Protein AF-A0A969HIV2-F1 (afdb_monomer)

Sequence (61 aa):
MGRAGFQVVAAATGPDGLIAAQTDPRPDLILLDVDMPGMNGFDVATTLQQNPDTTSIPIIF

Nearest PDB structures (foldseek):
  1mb0-assembly1_A  TM=9.702E-01  e=3.678E-02  Caulobacter vibrioides
  2iyn-assembly3_C  TM=9.111E-01  e=5.175E-02  Escherichia coli
  1b00-assembly2_B  TM=9.097E-01  e=1.442E-01  Escherichia coli
  2jba-assembly1_A  TM=9.038E-01  e=2.029E-01  Escherichia coli
  5ic5-assembly1_A-2  TM=8.406E-01  e=4.834E-02  Ramlibacter tataouinensis TTB310

Solvent-accessible surface area (backbone atoms only — not comparable to full-atom values): 3990 Å² total; per-residue (Å²): 140,78,89,79,88,68,88,84,86,88,57,96,44,59,72,50,39,57,51,50,51,72,34,90,79,62,58,82,60,44,83,45,64,58,90,44,90,94,47,55,30,65,59,46,50,51,54,37,56,72,33,86,91,37,45,83,41,52,76,45,114

pLDDT: mean 86.51, std 10.79, range [47.31, 94.62]

Radius of gyration: 11.37 Å; Cα contacts (8 Å, |Δi|>4): 61; chains: 1; bounding box: 24×25×32 Å

Structure (mmCIF, N/CA/C/O backbone):
data_AF-A0A969HIV2-F1
#
_entry.id   AF-A0A969HIV2-F1
#
loop_
_atom_site.group_PDB
_atom_site.id
_atom_site.type_symbol
_atom_site.label_atom_id
_atom_site.label_alt_id
_atom_site.label_comp_id
_atom_site.label_asym_id
_atom_site.label_entity_id
_atom_site.label_seq_id
_atom_site.pdbx_PDB_ins_code
_atom_site.Cartn_x
_atom_site.Cartn_y
_atom_site.Cartn_z
_atom_site.occupancy
_atom_site.B_iso_or_equiv
_atom_site.auth_seq_id
_atom_site.auth_comp_id
_atom_site.auth_asym_id
_atom_site.auth_atom_id
_atom_site.pdbx_PDB_model_num
ATOM 1 N N . MET A 1 1 ? 4.774 4.814 -20.855 1.00 47.31 1 MET A N 1
ATOM 2 C CA . MET A 1 1 ? 3.817 3.789 -21.330 1.00 47.31 1 MET A CA 1
ATOM 3 C C . MET A 1 1 ? 2.520 3.929 -20.538 1.00 47.31 1 MET A C 1
ATOM 5 O O . MET A 1 1 ? 2.282 3.157 -19.627 1.00 47.31 1 MET A O 1
ATOM 9 N N . GLY A 1 2 ? 1.710 4.950 -20.831 1.00 47.66 2 GLY A N 1
ATOM 10 C CA . GLY A 1 2 ? 0.365 5.101 -20.265 1.00 47.66 2 GLY A CA 1
ATOM 11 C C . GLY A 1 2 ? -0.627 4.837 -21.385 1.00 47.66 2 GLY A C 1
ATOM 12 O O . GLY A 1 2 ? -0.736 5.655 -22.292 1.00 47.66 2 GLY A O 1
ATOM 13 N N . ARG A 1 3 ? -1.250 3.657 -21.414 1.00 53.72 3 ARG A N 1
ATOM 14 C CA . ARG A 1 3 ? -2.092 3.240 -22.551 1.00 53.72 3 ARG A CA 1
ATOM 15 C C . ARG A 1 3 ? -3.576 3.069 -22.224 1.00 53.72 3 ARG A C 1
ATOM 17 O O . ARG A 1 3 ? -4.299 2.531 -23.049 1.00 53.72 3 ARG A O 1
ATOM 24 N N . ALA A 1 4 ? -4.042 3.590 -21.088 1.00 63.28 4 ALA A N 1
ATOM 25 C CA . ALA A 1 4 ? -5.467 3.548 -20.742 1.00 63.28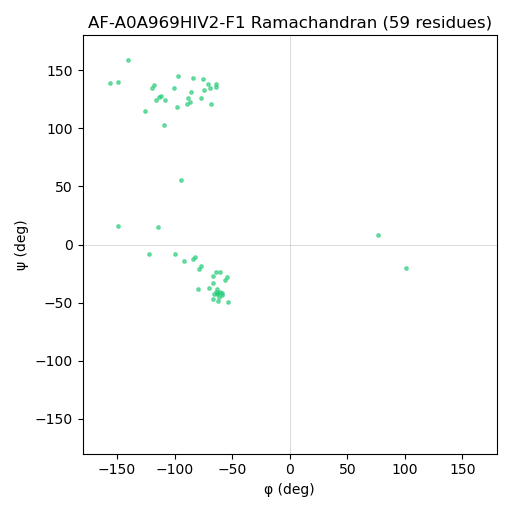 4 ALA A CA 1
ATOM 26 C C . ALA A 1 4 ? -5.980 4.726 -19.878 1.00 63.28 4 ALA A C 1
ATOM 28 O O . ALA A 1 4 ? -7.067 4.642 -19.327 1.00 63.28 4 ALA A O 1
ATOM 29 N N . GLY A 1 5 ? -5.236 5.837 -19.764 1.00 81.56 5 GLY A N 1
ATOM 30 C CA . GLY A 1 5 ? -5.698 7.021 -19.015 1.00 81.56 5 GLY A CA 1
ATOM 31 C C . GLY A 1 5 ? -5.611 6.912 -17.486 1.00 81.56 5 GLY A C 1
ATOM 32 O O . GLY A 1 5 ? -6.084 7.805 -16.795 1.00 81.56 5 GLY A O 1
ATOM 33 N N . PHE A 1 6 ? -4.987 5.856 -16.959 1.00 82.19 6 PHE A N 1
ATOM 34 C CA . PHE A 1 6 ? -4.760 5.690 -15.523 1.00 82.19 6 PHE A CA 1
ATOM 35 C C . PHE A 1 6 ? -3.509 6.431 -15.046 1.00 82.19 6 PHE A C 1
ATOM 37 O O . PHE A 1 6 ? -2.478 6.439 -15.730 1.00 82.19 6 PHE A O 1
ATOM 44 N N . GLN A 1 7 ? -3.592 6.994 -13.842 1.00 85.69 7 GLN A N 1
ATOM 45 C CA . GLN A 1 7 ? -2.438 7.469 -13.091 1.00 85.69 7 GLN A CA 1
ATOM 46 C C . GLN A 1 7 ? -1.889 6.313 -12.257 1.00 85.69 7 GLN A C 1
ATOM 48 O O . GLN A 1 7 ? -2.626 5.671 -11.517 1.00 85.69 7 GLN A O 1
ATOM 53 N N . VAL A 1 8 ? -0.595 6.033 -12.401 1.00 88.69 8 VAL A N 1
ATOM 54 C CA . VAL A 1 8 ? 0.065 4.934 -11.692 1.00 88.69 8 VAL A CA 1
ATOM 55 C C . VAL A 1 8 ? 1.067 5.518 -10.712 1.00 88.69 8 VAL A C 1
ATOM 57 O O . VAL A 1 8 ? 1.937 6.296 -11.105 1.00 88.69 8 VAL A O 1
ATOM 60 N N . VAL A 1 9 ? 0.950 5.112 -9.452 1.00 90.06 9 VAL A N 1
ATOM 61 C CA . VAL A 1 9 ? 1.939 5.367 -8.405 1.00 90.06 9 VAL A CA 1
ATOM 62 C C . VAL A 1 9 ? 2.626 4.042 -8.104 1.00 90.06 9 VAL A C 1
ATOM 64 O O . VAL A 1 9 ? 1.960 3.046 -7.838 1.00 90.06 9 VAL A O 1
ATOM 67 N N . ALA A 1 10 ? 3.953 4.017 -8.200 1.00 89.69 10 ALA A N 1
ATOM 68 C CA . ALA A 1 10 ? 4.748 2.830 -7.913 1.00 89.69 10 ALA A CA 1
ATOM 69 C C . ALA A 1 10 ? 5.351 2.932 -6.509 1.00 89.69 10 ALA A C 1
ATOM 71 O O . ALA A 1 10 ? 5.925 3.962 -6.158 1.00 89.69 10 ALA A O 1
ATOM 72 N N . ALA A 1 11 ? 5.259 1.847 -5.745 1.00 90.44 11 ALA A N 1
ATOM 73 C CA . ALA A 1 11 ? 5.931 1.677 -4.465 1.00 90.44 11 ALA A CA 1
ATOM 74 C C . ALA A 1 11 ? 6.873 0.472 -4.555 1.00 90.44 11 ALA A C 1
ATOM 76 O O . ALA A 1 11 ? 6.497 -0.566 -5.093 1.00 90.44 11 ALA A O 1
ATOM 77 N N . ALA A 1 12 ? 8.103 0.622 -4.062 1.00 86.25 12 ALA A N 1
ATOM 78 C CA . ALA A 1 12 ? 9.117 -0.433 -4.120 1.00 86.25 12 ALA A CA 1
ATOM 79 C C . ALA A 1 12 ? 9.119 -1.331 -2.873 1.00 86.25 12 ALA A C 1
ATOM 81 O O . ALA A 1 12 ? 9.744 -2.389 -2.877 1.00 86.25 12 ALA A O 1
ATOM 82 N N . THR A 1 13 ? 8.453 -0.898 -1.800 1.00 88.00 13 THR A N 1
ATOM 83 C CA . THR A 1 13 ? 8.394 -1.603 -0.521 1.00 88.00 13 THR A CA 1
ATOM 84 C C . THR A 1 13 ? 6.994 -1.513 0.082 1.00 88.00 13 THR A C 1
ATOM 86 O O . THR A 1 13 ? 6.227 -0.602 -0.236 1.00 88.00 13 THR A O 1
ATOM 89 N N . GLY A 1 14 ? 6.664 -2.436 0.989 1.00 88.31 14 GLY A N 1
ATOM 90 C CA . GLY A 1 14 ? 5.398 -2.404 1.724 1.00 88.31 14 GLY A CA 1
ATOM 91 C C . GLY A 1 14 ? 5.130 -1.070 2.440 1.00 88.31 14 GLY A C 1
ATOM 92 O O . GLY A 1 14 ? 4.059 -0.501 2.229 1.00 88.31 14 GLY A O 1
ATOM 93 N N . PRO A 1 15 ? 6.082 -0.508 3.217 1.00 90.94 15 PRO A N 1
ATOM 94 C CA . PRO A 1 15 ? 5.909 0.796 3.860 1.00 90.94 15 PRO A CA 1
ATOM 95 C C . PRO A 1 15 ? 5.653 1.940 2.873 1.00 90.94 15 PRO A C 1
ATOM 97 O O . PRO A 1 15 ? 4.763 2.755 3.113 1.00 90.94 15 PRO A O 1
ATOM 100 N N . ASP A 1 16 ? 6.366 1.974 1.742 1.00 91.44 16 ASP A N 1
ATOM 101 C CA . ASP A 1 16 ? 6.120 2.978 0.698 1.00 91.44 16 ASP A CA 1
ATOM 102 C C . ASP A 1 16 ? 4.709 2.828 0.115 1.00 91.44 16 ASP A C 1
ATOM 104 O O . ASP A 1 16 ? 4.030 3.823 -0.133 1.00 91.44 16 ASP A O 1
ATOM 108 N N . GLY A 1 17 ? 4.240 1.587 -0.053 1.00 91.62 17 GLY A N 1
ATOM 109 C CA . GLY A 1 17 ? 2.888 1.280 -0.521 1.00 91.62 17 GLY A CA 1
ATOM 110 C C . GLY A 1 17 ? 1.810 1.755 0.451 1.00 91.62 17 GLY A C 1
ATOM 111 O O . GLY A 1 17 ? 0.811 2.334 0.025 1.00 91.62 17 GLY A O 1
ATOM 112 N N . LEU A 1 18 ? 2.035 1.589 1.758 1.00 92.12 18 LEU A N 1
ATOM 113 C CA . LEU A 1 18 ? 1.131 2.096 2.795 1.00 92.12 18 LEU A CA 1
ATOM 114 C C . LEU A 1 18 ? 1.034 3.623 2.768 1.00 92.12 18 LEU A C 1
ATOM 116 O O . LEU A 1 18 ? -0.065 4.162 2.895 1.00 92.12 18 LEU A O 1
ATOM 120 N N . ILE A 1 19 ? 2.159 4.321 2.600 1.00 93.00 19 ILE A N 1
ATOM 121 C CA . ILE A 1 19 ? 2.182 5.788 2.505 1.00 93.00 19 ILE A CA 1
ATOM 122 C C . ILE A 1 19 ? 1.483 6.244 1.220 1.00 93.00 19 ILE A C 1
ATOM 124 O O . ILE A 1 19 ? 0.628 7.131 1.263 1.00 93.00 19 ILE A O 1
ATOM 128 N N . ALA A 1 20 ? 1.800 5.615 0.086 1.00 92.31 20 ALA A N 1
ATOM 129 C CA . ALA A 1 20 ? 1.214 5.946 -1.209 1.00 92.31 2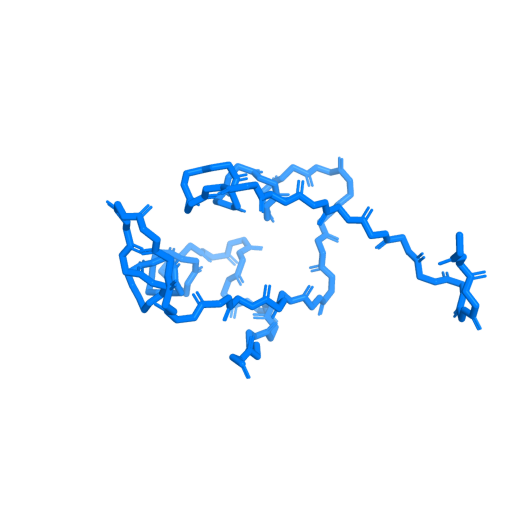0 ALA A CA 1
ATOM 130 C C . ALA A 1 20 ? -0.310 5.760 -1.225 1.00 92.31 20 ALA A C 1
ATOM 132 O O . ALA A 1 20 ? -1.017 6.621 -1.738 1.00 92.31 20 ALA A O 1
ATOM 133 N N . ALA A 1 21 ? -0.830 4.695 -0.608 1.00 92.50 21 ALA A N 1
ATOM 134 C CA . ALA A 1 21 ? -2.270 4.441 -0.538 1.00 92.50 21 ALA A CA 1
ATOM 135 C C . ALA A 1 21 ? -3.050 5.510 0.254 1.00 92.50 21 ALA A C 1
ATOM 137 O O . ALA A 1 21 ? -4.249 5.677 0.044 1.00 92.50 21 ALA A O 1
ATOM 138 N N . GLN A 1 22 ? -2.377 6.228 1.156 1.00 91.00 22 GLN A N 1
ATOM 139 C CA . GLN A 1 22 ? -2.974 7.259 2.013 1.00 91.00 22 GLN A CA 1
ATOM 140 C C . GLN A 1 22 ? -2.732 8.688 1.505 1.00 91.00 22 GLN A C 1
ATOM 142 O O . GLN A 1 22 ? -3.290 9.634 2.056 1.00 91.00 22 GLN A O 1
ATOM 147 N N . THR A 1 23 ? -1.893 8.863 0.483 1.00 89.94 23 THR A N 1
ATOM 148 C CA . THR A 1 23 ? -1.504 10.183 -0.029 1.00 89.94 23 THR A CA 1
ATOM 149 C C . THR A 1 23 ? -2.351 10.556 -1.241 1.00 89.94 23 THR A C 1
ATOM 151 O O . THR A 1 23 ? -2.695 9.696 -2.046 1.00 89.94 23 THR A O 1
ATOM 154 N N . ASP A 1 24 ? -2.676 11.841 -1.399 1.00 85.19 24 ASP A N 1
ATOM 155 C CA . ASP A 1 24 ? -3.378 12.314 -2.591 1.00 85.19 24 ASP A CA 1
ATOM 156 C C . ASP A 1 24 ? -2.477 12.292 -3.845 1.00 85.19 24 ASP A C 1
ATOM 158 O O . ASP A 1 24 ? -1.325 12.737 -3.789 1.00 85.19 24 ASP A O 1
ATOM 162 N N . PRO A 1 25 ? -2.999 11.854 -5.006 1.00 85.06 25 PRO A N 1
ATOM 163 C CA . PRO A 1 25 ? -4.339 11.300 -5.198 1.00 85.06 25 PRO A CA 1
ATOM 164 C C . PRO A 1 25 ? -4.454 9.868 -4.653 1.00 85.06 25 PRO A C 1
ATOM 166 O O . PRO A 1 25 ? -3.617 9.017 -4.959 1.00 85.06 25 PRO A O 1
ATOM 169 N N . ARG A 1 26 ? -5.527 9.598 -3.894 1.00 88.00 26 ARG A N 1
ATOM 170 C CA . ARG A 1 26 ? -5.804 8.247 -3.384 1.00 88.00 26 ARG A CA 1
ATOM 171 C C . ARG A 1 26 ? -6.072 7.267 -4.535 1.00 88.00 26 ARG A C 1
ATOM 173 O O . ARG A 1 26 ? -6.788 7.630 -5.469 1.00 88.00 26 ARG A O 1
ATOM 180 N N . PRO A 1 27 ? -5.531 6.037 -4.483 1.00 92.19 27 PRO A N 1
ATOM 181 C CA . PRO A 1 27 ? -5.723 5.066 -5.549 1.00 92.19 27 PRO A CA 1
ATOM 182 C C . PRO A 1 27 ? -7.126 4.453 -5.517 1.00 92.19 27 PRO A C 1
ATOM 184 O O . PRO A 1 27 ? -7.650 4.125 -4.457 1.00 92.19 27 PRO A O 1
ATOM 187 N N . ASP A 1 28 ? -7.694 4.210 -6.697 1.00 93.50 28 ASP A N 1
ATOM 188 C CA . ASP A 1 28 ? -8.949 3.460 -6.856 1.00 93.50 28 ASP A CA 1
ATOM 189 C C . ASP A 1 28 ? -8.736 1.934 -6.873 1.00 93.50 28 ASP A C 1
ATOM 191 O O . ASP A 1 28 ? -9.694 1.164 -6.821 1.00 93.50 28 ASP A O 1
ATOM 195 N N . LEU A 1 29 ? -7.482 1.485 -6.995 1.00 93.62 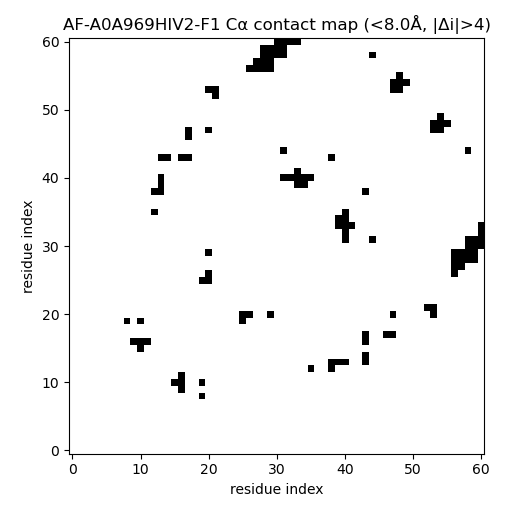29 LEU A N 1
ATOM 196 C CA . LEU A 1 29 ? -7.08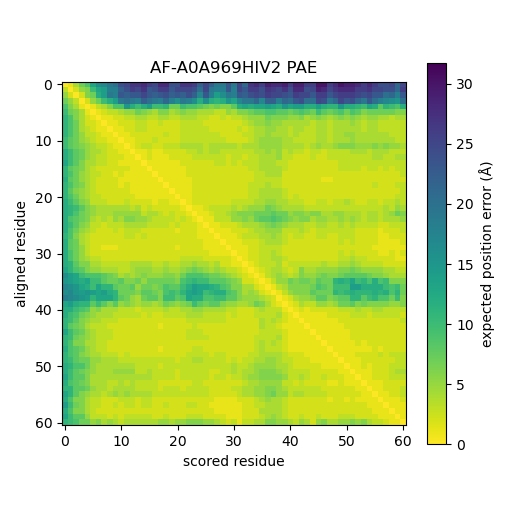4 0.080 -7.073 1.00 93.62 29 LEU A CA 1
ATOM 197 C C . LEU A 1 29 ? -5.628 -0.077 -6.629 1.00 93.62 29 LEU A C 1
ATOM 199 O O . LEU A 1 29 ? -4.770 0.712 -7.030 1.00 93.62 29 LEU A O 1
ATOM 203 N N . ILE A 1 30 ? -5.337 -1.131 -5.869 1.00 94.31 30 ILE A N 1
ATOM 204 C CA . ILE A 1 30 ? -3.975 -1.496 -5.472 1.00 94.31 30 ILE A CA 1
ATOM 205 C C . ILE A 1 30 ? -3.633 -2.858 -6.070 1.00 94.31 30 ILE A C 1
ATOM 207 O O . ILE A 1 30 ? -4.334 -3.841 -5.842 1.00 94.31 30 ILE A O 1
ATOM 211 N N . LEU A 1 31 ? -2.536 -2.904 -6.824 1.00 93.31 31 LEU A N 1
ATOM 212 C CA . LEU A 1 31 ? -1.896 -4.148 -7.236 1.00 93.31 31 LEU A CA 1
ATOM 213 C C . LEU A 1 31 ? -0.738 -4.415 -6.274 1.00 93.31 31 LEU A C 1
ATOM 215 O O . LEU A 1 31 ? 0.169 -3.586 -6.170 1.00 93.31 31 LEU A O 1
ATOM 219 N N . LEU A 1 32 ? -0.794 -5.526 -5.550 1.00 92.69 32 LEU A N 1
ATOM 220 C CA . LEU A 1 32 ? 0.110 -5.821 -4.450 1.00 92.69 32 LEU A CA 1
ATOM 221 C C . LEU A 1 32 ? 0.783 -7.169 -4.661 1.00 92.69 32 LEU A C 1
ATOM 223 O O . LEU A 1 32 ? 0.133 -8.204 -4.609 1.00 92.69 32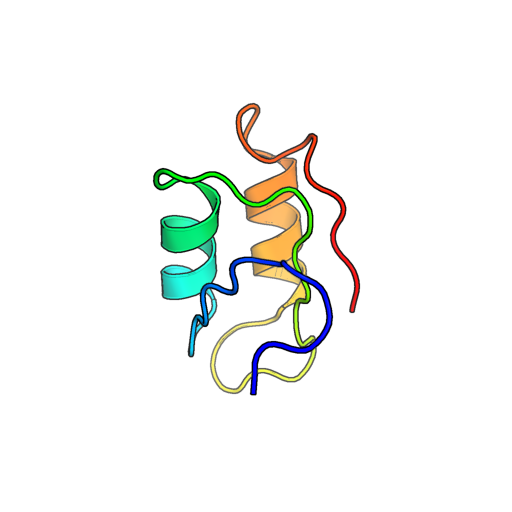 LEU A O 1
ATOM 227 N N . ASP A 1 33 ?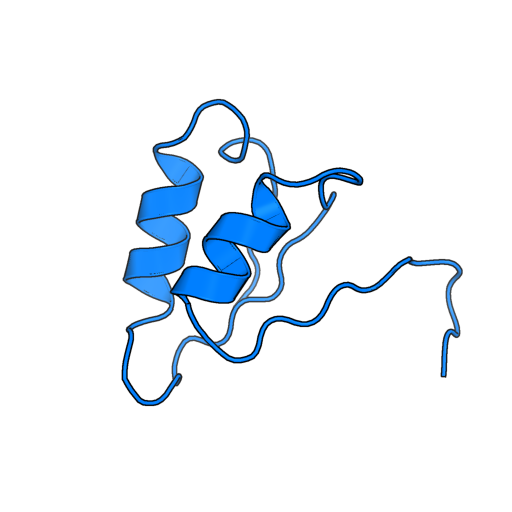 2.097 -7.151 -4.837 1.00 89.19 33 ASP A N 1
ATOM 228 C CA . ASP A 1 33 ? 2.871 -8.382 -4.936 1.00 89.19 33 ASP A CA 1
ATOM 229 C C . ASP A 1 33 ? 2.916 -9.102 -3.575 1.00 89.19 33 ASP A C 1
ATOM 231 O O . ASP A 1 33 ? 3.120 -8.482 -2.526 1.00 89.19 33 ASP A O 1
ATOM 235 N N . VAL A 1 34 ? 2.704 -10.416 -3.584 1.00 84.50 34 VAL A N 1
ATOM 236 C CA . VAL A 1 34 ? 2.788 -11.266 -2.388 1.00 84.50 34 VAL A CA 1
ATOM 237 C C . VAL A 1 34 ? 4.245 -11.589 -2.063 1.00 84.50 34 VAL A C 1
ATOM 239 O O . VAL A 1 34 ? 4.626 -11.586 -0.890 1.00 84.50 34 VAL A O 1
ATOM 242 N N . ASP A 1 35 ? 5.066 -11.811 -3.091 1.00 78.50 35 ASP A N 1
ATOM 243 C CA . ASP A 1 35 ? 6.446 -12.282 -2.972 1.00 78.50 35 ASP A CA 1
ATOM 244 C C . ASP A 1 35 ? 7.435 -11.106 -2.956 1.00 78.50 35 ASP A C 1
ATOM 246 O O . ASP A 1 35 ? 8.391 -11.028 -3.731 1.00 78.50 35 ASP A O 1
ATOM 250 N N . MET A 1 36 ? 7.228 -10.173 -2.022 1.00 75.25 36 MET A N 1
ATOM 251 C CA . MET A 1 36 ? 8.147 -9.056 -1.805 1.00 75.25 36 MET A CA 1
ATOM 252 C C . MET A 1 36 ? 9.301 -9.433 -0.853 1.00 75.25 36 MET A C 1
ATOM 254 O O . MET A 1 36 ? 9.074 -9.928 0.256 1.00 75.25 36 MET A O 1
ATOM 258 N N . PRO A 1 37 ? 10.567 -9.144 -1.208 1.00 66.88 37 PRO A N 1
ATOM 259 C CA . PRO A 1 37 ? 11.682 -9.313 -0.286 1.00 66.88 37 PRO A CA 1
ATOM 260 C C . PRO A 1 37 ? 11.598 -8.293 0.863 1.00 66.88 37 PRO A C 1
ATOM 262 O O . PRO A 1 37 ? 11.635 -7.084 0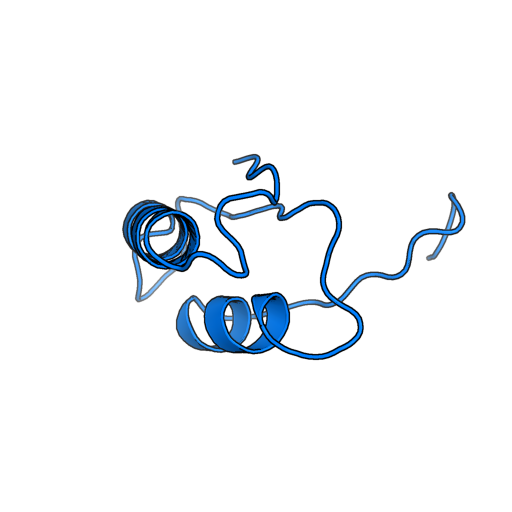.649 1.00 66.88 37 PRO A O 1
ATOM 265 N N . GLY A 1 38 ? 11.527 -8.787 2.102 1.00 71.12 38 GLY A N 1
ATOM 266 C CA . GLY A 1 38 ? 11.607 -7.979 3.327 1.00 71.12 38 GLY A CA 1
ATOM 267 C C . GLY A 1 38 ? 10.274 -7.671 4.020 1.00 71.12 38 GLY A C 1
ATOM 268 O O . GLY A 1 38 ? 10.292 -7.392 5.216 1.00 71.12 38 GLY A O 1
ATOM 269 N N . MET A 1 39 ? 9.131 -7.771 3.335 1.00 70.94 39 MET A N 1
ATOM 270 C CA . MET A 1 39 ? 7.801 -7.631 3.946 1.00 70.94 39 MET A CA 1
ATOM 271 C C . MET A 1 39 ? 6.779 -8.489 3.203 1.00 70.94 39 MET A C 1
ATOM 273 O O . MET A 1 39 ? 6.798 -8.542 1.980 1.00 70.94 39 MET A O 1
ATOM 277 N N . ASN A 1 40 ? 5.871 -9.132 3.933 1.00 82.94 40 ASN A N 1
ATOM 278 C CA . ASN A 1 40 ? 4.817 -9.940 3.335 1.00 82.94 40 ASN A CA 1
ATOM 279 C C . ASN A 1 40 ? 3.703 -9.037 2.770 1.00 82.94 40 ASN A C 1
ATOM 281 O O . ASN A 1 40 ? 3.146 -8.213 3.501 1.00 82.94 40 ASN A O 1
ATOM 285 N N . GLY A 1 41 ? 3.346 -9.206 1.491 1.00 85.38 41 GLY A N 1
ATOM 286 C CA . GLY A 1 41 ? 2.249 -8.464 0.857 1.00 85.38 41 GLY A CA 1
ATOM 287 C C . GLY A 1 41 ? 0.910 -8.617 1.593 1.00 85.38 41 GLY A C 1
ATOM 288 O O . GLY A 1 41 ? 0.127 -7.671 1.665 1.00 85.38 41 GLY A O 1
ATOM 289 N N . PHE A 1 42 ? 0.661 -9.749 2.255 1.00 89.50 42 PHE A N 1
ATOM 290 C CA . PHE A 1 42 ? -0.553 -9.931 3.061 1.00 89.50 42 PHE A CA 1
ATOM 291 C C . PHE A 1 42 ? -0.614 -9.021 4.297 1.00 89.50 42 PHE A C 1
ATOM 293 O O . PHE A 1 42 ? -1.700 -8.563 4.666 1.00 89.50 42 PHE A O 1
ATOM 300 N N . ASP A 1 43 ? 0.525 -8.708 4.918 1.00 90.94 43 ASP A N 1
ATOM 301 C CA . ASP A 1 43 ? 0.570 -7.812 6.082 1.00 90.94 43 ASP A CA 1
ATOM 302 C C . ASP A 1 43 ? 0.257 -6.369 5.664 1.00 90.94 43 ASP A C 1
ATOM 304 O O . ASP A 1 43 ? -0.466 -5.643 6.355 1.00 90.94 43 ASP A O 1
ATOM 308 N N . VAL A 1 44 ? 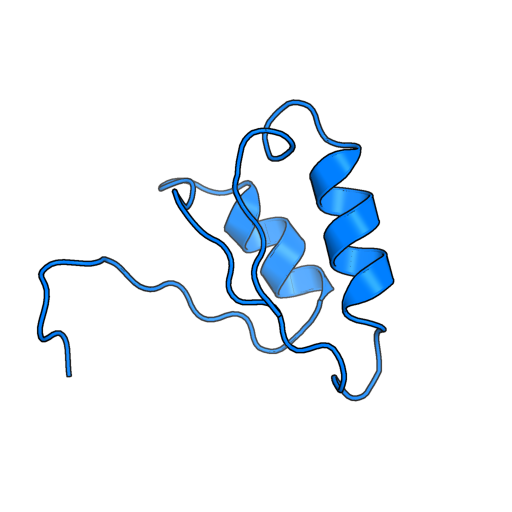0.742 -5.970 4.483 1.00 91.81 44 VAL A N 1
ATOM 309 C CA . VAL A 1 44 ? 0.416 -4.680 3.860 1.00 91.81 44 VAL A CA 1
ATOM 310 C C . VAL A 1 44 ? -1.082 -4.606 3.562 1.00 91.81 44 VAL A C 1
ATOM 312 O O . VAL A 1 44 ? -1.733 -3.643 3.967 1.00 91.81 44 VAL A O 1
ATOM 315 N N . ALA A 1 45 ? -1.657 -5.640 2.935 1.00 92.69 45 ALA A N 1
ATOM 316 C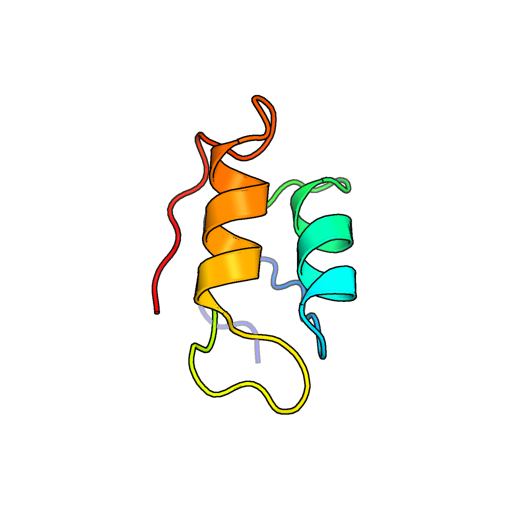 CA . ALA A 1 45 ? -3.092 -5.696 2.656 1.00 92.69 45 ALA A CA 1
ATOM 317 C C . ALA A 1 45 ? -3.934 -5.608 3.936 1.00 92.69 45 ALA A C 1
ATOM 319 O O . ALA A 1 45 ? -4.896 -4.844 3.992 1.00 92.69 45 ALA A O 1
ATOM 320 N N . THR A 1 46 ? -3.538 -6.333 4.984 1.00 92.88 46 THR A N 1
ATOM 321 C CA . THR A 1 46 ? -4.217 -6.308 6.288 1.00 92.88 46 THR A CA 1
ATOM 322 C C . THR A 1 46 ? -4.187 -4.908 6.898 1.00 92.88 46 THR A C 1
ATOM 324 O O . THR A 1 46 ? -5.214 -4.408 7.353 1.00 92.88 46 THR A O 1
ATOM 327 N N . THR A 1 47 ? -3.031 -4.244 6.861 1.00 93.06 47 THR A N 1
ATOM 328 C CA . THR A 1 47 ? -2.869 -2.880 7.386 1.00 93.06 47 THR A CA 1
ATOM 329 C C . THR A 1 47 ? -3.754 -1.884 6.634 1.00 93.06 47 THR A C 1
ATOM 331 O O . THR A 1 47 ? -4.399 -1.040 7.253 1.00 93.06 47 THR A O 1
ATOM 334 N N . LEU A 1 48 ? -3.839 -2.003 5.305 1.00 92.94 48 LEU A N 1
ATOM 335 C CA . LEU A 1 48 ? -4.723 -1.166 4.490 1.00 92.94 48 LEU A CA 1
ATOM 336 C C . LEU A 1 48 ? -6.200 -1.434 4.795 1.00 92.94 48 LEU A C 1
ATOM 338 O O . LEU A 1 48 ? -6.975 -0.499 4.950 1.00 92.94 48 LEU A O 1
ATOM 342 N N . GLN A 1 49 ? -6.600 -2.693 4.951 1.00 91.44 49 GLN A N 1
ATOM 343 C CA . GLN A 1 49 ? -7.988 -3.043 5.264 1.00 91.44 49 GLN A CA 1
ATOM 344 C C . GLN A 1 49 ? -8.432 -2.580 6.658 1.00 91.44 49 GLN A C 1
ATOM 346 O O . GLN A 1 49 ? -9.620 -2.326 6.863 1.00 91.44 49 GLN A O 1
ATOM 351 N N . GLN A 1 50 ? -7.499 -2.448 7.605 1.00 93.75 50 GLN A N 1
ATOM 352 C CA . GLN A 1 50 ? -7.760 -1.920 8.948 1.00 93.75 50 GLN A CA 1
ATOM 353 C C . GLN A 1 50 ? -7.900 -0.394 8.988 1.00 93.75 50 GLN A C 1
ATOM 355 O O . GLN A 1 50 ? -8.445 0.136 9.957 1.00 93.75 50 GLN A O 1
ATOM 360 N N . ASN A 1 51 ? -7.425 0.317 7.964 1.00 91.19 51 ASN A N 1
ATOM 361 C CA . ASN A 1 51 ? -7.535 1.766 7.894 1.00 91.19 51 ASN A CA 1
ATOM 362 C C . ASN A 1 51 ? -8.855 2.169 7.197 1.00 91.19 51 ASN A C 1
ATOM 364 O O . ASN A 1 51 ? -9.054 1.823 6.032 1.00 91.19 51 ASN A O 1
ATOM 368 N N . PRO A 1 52 ? -9.752 2.932 7.855 1.00 91.00 52 PRO A N 1
ATOM 369 C CA . PRO A 1 52 ? -11.007 3.394 7.256 1.00 91.00 52 PRO A CA 1
ATOM 370 C C . PRO A 1 52 ? -10.838 4.155 5.933 1.00 91.00 52 PRO A C 1
ATOM 372 O O . PRO A 1 52 ? -11.734 4.114 5.092 1.00 91.00 52 PRO A O 1
ATOM 375 N N . ASP A 1 53 ? -9.698 4.820 5.733 1.00 89.06 53 ASP A N 1
ATOM 376 C CA . ASP A 1 53 ? -9.429 5.617 4.533 1.00 89.06 53 ASP A CA 1
ATOM 377 C C . ASP A 1 53 ? -9.030 4.781 3.315 1.00 89.06 53 ASP A C 1
ATOM 379 O O . ASP A 1 53 ? -9.166 5.260 2.186 1.00 89.06 53 ASP A O 1
ATOM 383 N N . THR A 1 54 ? -8.553 3.550 3.523 1.00 92.75 54 THR A N 1
ATOM 384 C CA . THR A 1 54 ? -8.073 2.659 2.455 1.00 92.75 54 THR A CA 1
ATOM 385 C C . THR A 1 54 ? -8.805 1.315 2.399 1.00 92.75 54 THR A C 1
ATOM 387 O O . THR A 1 54 ? -8.683 0.605 1.405 1.00 92.75 54 THR A O 1
ATOM 390 N N . THR A 1 55 ? -9.658 0.997 3.380 1.00 93.81 55 THR A N 1
ATOM 391 C CA . THR A 1 55 ? -10.474 -0.236 3.430 1.00 93.81 55 THR A CA 1
ATOM 392 C C . THR A 1 55 ? -11.447 -0.384 2.252 1.00 93.81 55 THR A C 1
ATOM 394 O O . THR A 1 55 ? -11.839 -1.489 1.889 1.00 93.81 55 THR A O 1
ATOM 397 N N . SER A 1 56 ? -11.822 0.734 1.620 1.00 93.88 56 SER A N 1
ATOM 398 C CA . SER A 1 56 ? -12.713 0.742 0.450 1.00 93.88 56 SER A CA 1
ATOM 399 C C . SER A 1 56 ? -11.986 0.449 -0.868 1.00 93.88 56 SER A C 1
ATOM 401 O O . SER A 1 56 ? -12.641 0.266 -1.893 1.00 93.88 56 SER A O 1
ATOM 403 N N . ILE A 1 57 ? -10.649 0.438 -0.862 1.00 94.56 57 ILE A N 1
ATOM 404 C CA . ILE A 1 57 ? -9.837 0.296 -2.069 1.00 94.56 57 ILE A CA 1
ATOM 405 C C . ILE A 1 57 ? -9.648 -1.201 -2.364 1.00 94.56 57 ILE A C 1
ATOM 407 O O . ILE A 1 57 ? -9.130 -1.930 -1.514 1.00 94.56 57 ILE A O 1
ATOM 411 N N . PRO A 1 58 ? -10.045 -1.694 -3.549 1.00 94.62 58 PRO A N 1
ATOM 412 C CA . PRO A 1 58 ? -9.821 -3.082 -3.926 1.00 94.62 58 PRO A CA 1
ATOM 413 C C . PRO A 1 58 ? -8.322 -3.393 -4.039 1.00 94.62 58 PRO A C 1
ATOM 415 O O . PRO A 1 58 ? -7.558 -2.637 -4.642 1.00 94.62 58 PRO A O 1
ATOM 418 N N . ILE A 1 59 ? -7.918 -4.538 -3.482 1.00 94.38 59 ILE A N 1
ATOM 419 C CA . ILE A 1 59 ? -6.547 -5.057 -3.540 1.00 94.38 59 ILE A CA 1
ATOM 420 C C . ILE A 1 59 ? -6.544 -6.319 -4.405 1.00 94.38 59 ILE A C 1
ATOM 422 O O . ILE A 1 59 ? -7.338 -7.233 -4.172 1.00 94.38 59 ILE A O 1
ATOM 426 N N . ILE A 1 60 ? -5.657 -6.358 -5.397 1.00 93.06 60 ILE A N 1
ATOM 427 C CA . ILE A 1 60 ? -5.414 -7.508 -6.275 1.00 93.06 60 ILE A CA 1
ATOM 428 C C . ILE A 1 60 ? -3.970 -7.965 -6.075 1.00 93.06 60 ILE A C 1
ATOM 430 O O . ILE A 1 60 ? -3.076 -7.122 -5.999 1.00 93.06 60 ILE A O 1
ATOM 434 N N . PHE A 1 61 ? -3.772 -9.280 -6.002 1.00 89.31 61 PHE A N 1
ATOM 435 C CA . PHE A 1 61 ? -2.463 -9.930 -5.929 1.00 89.31 61 PHE A CA 1
ATOM 436 C C . PHE A 1 61 ? -2.002 -10.392 -7.313 1.00 89.31 61 PHE A C 1
ATOM 438 O O . PHE A 1 61 ? -2.866 -10.907 -8.064 1.00 89.31 61 PHE A O 1
#

Mean predicted aligned error: 4.86 Å

Secondary structure (DSSP, 8-state):
---SS------SSHHHHHHHHHSSSPPS-EE--SS-TTS-HHHHHHHHHHSTTTTTS-EE-

Foldseek 3Di:
DDDDPDDDDDDLDLVSVLVQCQDPPHDLEAEFDQPHPPDGSVVSVVVQCPDPSRVNRYYHD